Protein AF-A0A966LC09-F1 (afdb_monomer_lite)

Secondary structure (DSSP, 8-state):
-----------B-TT--BSS--SSS-HHHHHHHHHHHHHHH-TT-EEEEEPPPP-TTS-PPPPHHHHHHH----SS-EEEEETTT--EEEE---GGG-

Structure (mmCIF, N/CA/C/O backbone):
data_AF-A0A966LC09-F1
#
_entry.id   AF-A0A966LC09-F1
#
loop_
_atom_site.group_PDB
_atom_site.id
_atom_site.type_symbol
_atom_site.label_atom_id
_atom_site.label_alt_id
_atom_site.label_comp_id
_atom_site.label_asym_id
_atom_site.label_entity_id
_atom_site.label_seq_id
_atom_site.pdbx_PDB_ins_code
_atom_site.Cartn_x
_atom_site.Cartn_y
_atom_site.Cartn_z
_atom_site.occupancy
_atom_site.B_iso_or_equiv
_atom_site.auth_seq_id
_atom_site.auth_comp_id
_atom_site.auth_asym_id
_atom_site.auth_atom_id
_atom_site.pdbx_PDB_model_num
ATOM 1 N N . MET A 1 1 ? -13.941 -37.599 -14.621 1.00 34.47 1 MET A N 1
ATOM 2 C CA . MET A 1 1 ? -14.715 -36.441 -14.129 1.00 34.47 1 MET A CA 1
ATOM 3 C C . MET A 1 1 ? -13.696 -35.368 -13.786 1.00 34.47 1 MET A C 1
ATOM 5 O O . MET A 1 1 ? -13.112 -35.421 -12.716 1.00 34.47 1 MET A O 1
ATOM 9 N N . PHE A 1 2 ? -13.350 -34.524 -14.759 1.00 30.27 2 PHE A N 1
ATOM 10 C CA . PHE A 1 2 ? -12.330 -33.485 -14.598 1.00 30.27 2 PHE A CA 1
ATOM 11 C C . PHE A 1 2 ? -13.006 -32.212 -14.085 1.00 30.27 2 PHE A C 1
ATOM 13 O O . PHE A 1 2 ? -13.967 -31.741 -14.688 1.00 30.27 2 PHE A O 1
ATOM 20 N N . MET A 1 3 ? -12.534 -31.703 -12.948 1.00 32.69 3 MET A N 1
ATOM 21 C CA . MET A 1 3 ? -12.848 -30.358 -12.475 1.00 32.69 3 MET A CA 1
ATOM 22 C C . MET A 1 3 ? -11.842 -29.404 -13.121 1.00 32.69 3 MET A C 1
ATOM 24 O O . MET A 1 3 ? -10.680 -29.371 -12.730 1.00 32.69 3 MET A O 1
ATOM 28 N N . GLU A 1 4 ? -12.294 -28.666 -14.129 1.00 37.19 4 GLU A N 1
ATOM 29 C CA . GLU A 1 4 ? -11.568 -27.545 -14.728 1.00 37.19 4 GLU A CA 1
ATOM 30 C C . GLU A 1 4 ? -11.557 -26.377 -13.731 1.00 37.19 4 GLU A C 1
ATOM 32 O O . GLU A 1 4 ? -12.556 -25.682 -13.538 1.00 37.19 4 GLU A O 1
ATOM 37 N N . GLY A 1 5 ? -10.430 -26.203 -13.042 1.00 34.88 5 GLY A N 1
ATOM 38 C CA . GLY A 1 5 ? -10.109 -24.992 -12.300 1.00 34.88 5 GLY A CA 1
ATOM 39 C C . GLY A 1 5 ? -9.397 -24.021 -13.232 1.00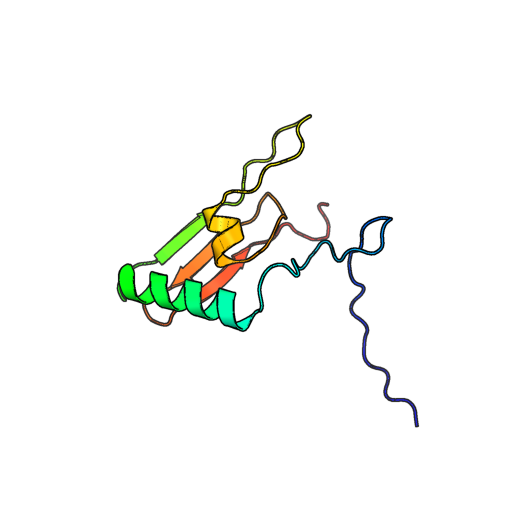 34.88 5 GLY A C 1
ATOM 40 O O . GLY A 1 5 ? -8.317 -24.323 -13.729 1.00 34.88 5 GLY A O 1
ATOM 41 N N . VAL A 1 6 ? -10.004 -22.858 -13.466 1.00 37.91 6 VAL A N 1
ATOM 42 C CA . VAL A 1 6 ? -9.419 -21.753 -14.232 1.00 37.91 6 VAL A CA 1
ATOM 43 C C . VAL A 1 6 ? -8.098 -21.335 -13.581 1.00 37.91 6 VAL A C 1
ATOM 45 O O . VAL A 1 6 ? -8.081 -20.636 -12.569 1.00 37.91 6 VAL A O 1
ATOM 48 N N . MET A 1 7 ? -6.982 -21.764 -14.168 1.00 38.16 7 MET A N 1
ATOM 49 C CA . MET A 1 7 ? -5.652 -21.255 -13.853 1.00 38.16 7 MET A CA 1
ATOM 50 C C . MET A 1 7 ? -5.545 -19.846 -14.434 1.00 38.16 7 MET A C 1
ATOM 52 O O . MET A 1 7 ? -5.187 -19.670 -15.598 1.00 38.16 7 MET A O 1
ATOM 56 N N . ALA A 1 8 ? -5.902 -18.835 -13.638 1.00 42.78 8 ALA A N 1
ATOM 57 C CA . ALA A 1 8 ? -5.554 -17.452 -13.937 1.00 42.78 8 ALA A CA 1
ATOM 58 C C . ALA A 1 8 ? -4.038 -17.403 -14.179 1.00 42.78 8 ALA A C 1
ATOM 60 O O . ALA A 1 8 ? -3.265 -17.677 -13.264 1.00 42.78 8 ALA A O 1
ATOM 61 N N . GLY A 1 9 ? -3.632 -17.162 -15.429 1.00 41.53 9 GLY A N 1
ATOM 62 C CA . GLY A 1 9 ? -2.231 -17.210 -15.836 1.00 41.53 9 GLY A CA 1
ATOM 63 C C . GLY A 1 9 ? -1.391 -16.302 -14.947 1.00 41.53 9 GLY A C 1
ATOM 64 O O . GLY A 1 9 ? -1.637 -15.096 -14.895 1.00 41.53 9 GLY A O 1
ATOM 65 N N . LEU A 1 10 ? -0.437 -16.889 -14.222 1.00 52.62 10 LEU A N 1
ATOM 66 C CA . LEU A 1 10 ? 0.581 -16.122 -13.521 1.00 52.62 10 LEU A CA 1
ATOM 67 C C . LEU A 1 10 ? 1.363 -15.332 -14.575 1.00 52.62 10 LEU A C 1
ATOM 69 O O . LEU A 1 10 ? 1.842 -15.908 -15.552 1.00 52.62 10 LEU A O 1
ATOM 73 N N . ILE A 1 11 ? 1.488 -14.021 -14.384 1.00 58.28 11 ILE A N 1
ATOM 74 C CA . ILE A 1 11 ? 2.466 -13.231 -15.128 1.00 58.28 11 ILE A CA 1
ATOM 75 C C . ILE A 1 11 ? 3.813 -13.601 -14.515 1.00 58.28 11 ILE A C 1
ATOM 77 O O . ILE A 1 11 ? 4.108 -13.196 -13.394 1.00 58.28 11 ILE A O 1
ATOM 81 N N . THR A 1 12 ? 4.585 -14.433 -15.208 1.00 55.88 12 THR A N 1
ATOM 82 C CA . THR A 1 12 ? 5.909 -14.863 -14.755 1.00 55.88 12 THR A CA 1
ATOM 83 C C . THR A 1 12 ? 7.007 -14.249 -15.605 1.00 55.88 12 THR A C 1
ATOM 85 O O . THR A 1 12 ? 6.819 -14.049 -16.806 1.00 55.88 12 THR A O 1
ATOM 88 N N . ASP A 1 13 ? 8.169 -13.989 -15.010 1.00 58.44 13 ASP A N 1
ATOM 89 C CA . ASP A 1 13 ? 9.364 -13.651 -15.783 1.00 58.44 13 ASP A CA 1
ATOM 90 C C . ASP A 1 13 ? 9.926 -14.878 -16.532 1.00 58.44 13 ASP A C 1
ATOM 92 O O . ASP A 1 13 ? 9.390 -15.990 -16.458 1.00 58.44 13 ASP A O 1
ATOM 96 N N . ILE A 1 14 ? 11.044 -14.695 -17.246 1.00 62.84 14 ILE A N 1
ATOM 97 C CA . ILE A 1 14 ? 11.700 -15.780 -17.998 1.00 62.84 14 ILE A CA 1
ATOM 98 C C . ILE A 1 14 ? 12.253 -16.896 -17.095 1.00 62.84 14 ILE A C 1
ATOM 100 O O . ILE A 1 14 ? 12.585 -17.972 -17.588 1.00 62.84 14 ILE A O 1
ATOM 104 N N . SER A 1 15 ? 12.388 -16.632 -15.792 1.00 63.88 15 SER A N 1
ATOM 105 C CA . SER A 1 15 ? 12.845 -17.587 -14.783 1.00 63.88 15 SER A CA 1
ATOM 106 C C . SER A 1 15 ? 11.685 -18.332 -14.105 1.00 63.88 15 SER A C 1
ATOM 108 O O . SER A 1 15 ? 11.916 -19.248 -13.316 1.00 63.88 15 SER A O 1
ATOM 110 N N . GLY A 1 16 ? 10.438 -17.999 -14.459 1.00 64.38 16 GLY A N 1
ATOM 111 C CA . GLY A 1 16 ? 9.229 -18.608 -13.908 1.00 64.38 16 GLY A CA 1
ATOM 112 C C . GLY A 1 16 ? 8.808 -18.025 -12.557 1.00 64.38 16 GLY A C 1
ATOM 113 O O . GLY A 1 16 ? 7.974 -18.623 -11.873 1.00 64.38 16 GLY A O 1
ATOM 114 N N . VAL A 1 17 ? 9.372 -16.882 -12.153 1.00 63.38 17 VAL A N 1
ATOM 115 C CA . VAL A 1 17 ? 8.996 -16.187 -10.917 1.00 63.38 17 VAL A CA 1
ATOM 116 C C . VAL A 1 17 ? 7.709 -15.412 -11.148 1.00 63.38 17 VAL A C 1
ATOM 118 O O . VAL A 1 17 ? 7.591 -14.681 -12.126 1.00 63.38 17 VAL A O 1
ATOM 121 N N . ASP A 1 18 ? 6.751 -15.578 -10.237 1.00 65.31 18 ASP A N 1
ATOM 122 C CA . ASP A 1 18 ? 5.510 -14.805 -10.223 1.00 65.31 18 ASP A CA 1
ATOM 123 C C . ASP A 1 18 ? 5.825 -13.322 -10.005 1.00 65.31 18 ASP A C 1
ATOM 125 O O . ASP A 1 18 ? 6.297 -12.930 -8.939 1.00 65.31 18 ASP A O 1
ATOM 129 N N . LEU A 1 19 ? 5.569 -12.504 -11.023 1.00 62.75 19 LEU A N 1
ATOM 130 C CA . LEU A 1 19 ? 5.825 -11.067 -10.988 1.00 62.75 19 LEU A CA 1
ATOM 131 C C . LEU A 1 19 ? 4.737 -10.293 -10.235 1.00 62.75 19 LEU A C 1
ATOM 133 O O . LEU A 1 19 ? 4.907 -9.105 -9.963 1.00 62.75 19 LEU A O 1
ATOM 137 N N . LEU A 1 20 ? 3.606 -10.929 -9.913 1.00 61.53 20 LEU A N 1
ATOM 138 C CA . LEU A 1 20 ? 2.488 -10.269 -9.240 1.00 61.53 20 LEU A CA 1
ATOM 139 C C . LEU A 1 20 ? 2.524 -10.437 -7.726 1.00 61.53 20 LEU A C 1
ATOM 141 O O . LEU A 1 20 ? 1.948 -9.612 -7.021 1.00 61.53 20 LEU A O 1
ATOM 145 N N . PHE A 1 21 ? 3.168 -11.486 -7.214 1.00 66.75 21 PHE A N 1
ATOM 146 C CA . PHE A 1 21 ? 3.147 -11.802 -5.790 1.00 66.75 21 PHE A CA 1
ATOM 147 C C . PHE A 1 21 ? 4.542 -12.135 -5.270 1.00 66.75 21 PHE A C 1
ATOM 149 O O . PHE A 1 21 ? 5.118 -13.172 -5.601 1.00 66.75 21 PHE A O 1
ATOM 156 N N . SER A 1 22 ? 5.048 -11.290 -4.369 1.00 73.00 22 SER A N 1
ATOM 157 C CA . SER A 1 22 ? 6.242 -11.625 -3.598 1.00 73.00 22 SER A CA 1
ATOM 158 C C . SER A 1 22 ? 5.985 -12.822 -2.678 1.00 73.00 22 SER A C 1
ATOM 160 O O . SER A 1 22 ? 4.923 -12.946 -2.058 1.00 73.00 22 SER A O 1
ATOM 162 N N . ARG A 1 23 ? 6.991 -13.696 -2.567 1.00 81.38 23 ARG A N 1
ATOM 163 C CA . ARG A 1 23 ? 7.017 -14.825 -1.621 1.00 81.38 23 ARG A CA 1
ATOM 164 C C . ARG A 1 23 ? 7.729 -14.487 -0.312 1.00 81.38 23 ARG A C 1
ATOM 166 O O . ARG A 1 23 ? 7.819 -15.350 0.558 1.00 81.38 23 ARG A O 1
ATOM 173 N N . ASP A 1 24 ? 8.194 -13.251 -0.159 1.00 89.06 24 ASP A N 1
ATOM 174 C CA . ASP A 1 24 ? 8.987 -12.824 0.996 1.00 89.06 24 ASP A CA 1
ATOM 175 C C . ASP A 1 24 ? 8.169 -12.792 2.290 1.00 89.06 24 ASP A C 1
ATOM 177 O O . ASP A 1 24 ? 8.725 -12.930 3.379 1.00 89.06 24 ASP A O 1
ATOM 181 N N . PHE A 1 25 ? 6.844 -12.628 2.185 1.00 90.94 25 PHE A N 1
ATOM 182 C CA . PHE A 1 25 ? 5.950 -12.534 3.336 1.00 90.94 25 PHE A CA 1
ATOM 183 C C . PHE A 1 25 ? 4.689 -13.388 3.160 1.00 90.94 25 PHE A C 1
ATOM 185 O O . PHE A 1 25 ? 4.018 -13.310 2.128 1.00 90.94 25 PHE A O 1
ATOM 192 N N . PRO A 1 26 ? 4.263 -14.130 4.195 1.00 92.25 26 PRO A N 1
ATOM 193 C CA . PRO A 1 26 ? 2.940 -14.735 4.219 1.00 92.25 26 PRO A CA 1
ATOM 194 C C . PRO A 1 26 ? 1.832 -13.673 4.166 1.00 92.25 26 PRO A C 1
ATOM 196 O O . PRO A 1 26 ? 1.908 -12.630 4.820 1.00 92.25 26 PRO A O 1
ATOM 199 N N . ALA A 1 27 ? 0.721 -13.977 3.489 1.00 90.62 27 ALA A N 1
ATOM 200 C CA . ALA A 1 27 ? -0.423 -13.063 3.390 1.00 90.62 27 ALA A CA 1
ATOM 201 C C . ALA A 1 27 ? -0.968 -12.613 4.764 1.00 90.62 27 ALA A C 1
ATOM 203 O O . ALA A 1 27 ? -1.368 -11.457 4.938 1.00 90.62 27 ALA A O 1
ATOM 204 N N . GLY A 1 28 ? -0.951 -13.512 5.757 1.00 95.38 28 GLY A N 1
ATOM 205 C CA . GLY A 1 28 ? -1.370 -13.213 7.129 1.00 95.38 28 GLY A CA 1
ATOM 206 C C . GLY A 1 28 ? -0.478 -12.183 7.828 1.00 95.38 28 GLY A C 1
ATOM 207 O O . GLY A 1 28 ? -0.979 -11.353 8.588 1.00 95.38 28 GLY A O 1
ATOM 208 N N . GLU A 1 29 ? 0.821 -12.177 7.527 1.00 96.50 29 GLU A N 1
ATOM 209 C CA . GLU A 1 29 ? 1.761 -11.204 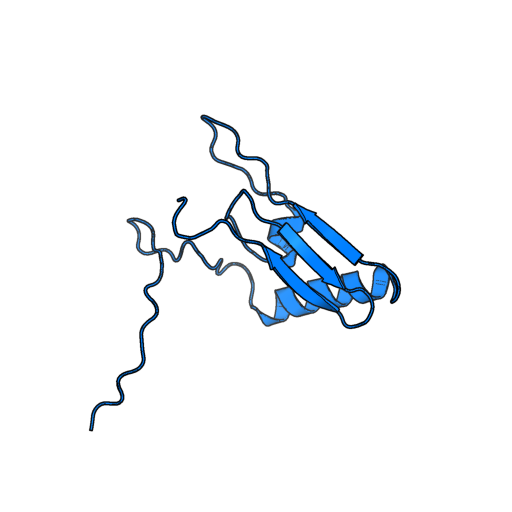8.078 1.00 96.50 29 GLU A CA 1
ATOM 210 C C . GLU A 1 29 ? 1.491 -9.807 7.517 1.00 96.50 29 GLU A C 1
ATOM 212 O O . GLU A 1 29 ? 1.322 -8.853 8.278 1.00 96.50 29 GLU A O 1
ATOM 217 N N . LEU A 1 30 ? 1.344 -9.691 6.194 1.00 95.69 30 LEU A N 1
ATOM 218 C CA . LEU A 1 30 ? 1.003 -8.425 5.545 1.00 95.69 30 LEU A CA 1
ATOM 219 C C . LEU A 1 30 ? -0.338 -7.872 6.063 1.00 95.69 30 LEU A C 1
ATOM 221 O O . LEU A 1 30 ? -0.457 -6.681 6.353 1.00 95.69 30 LEU A O 1
ATOM 225 N N . ALA A 1 31 ? -1.342 -8.735 6.254 1.00 96.38 31 ALA A N 1
ATOM 226 C CA . ALA A 1 31 ? -2.617 -8.343 6.857 1.00 96.38 31 ALA A CA 1
ATOM 227 C C . ALA A 1 31 ? -2.456 -7.837 8.304 1.00 96.38 31 ALA A C 1
ATOM 229 O O . ALA A 1 31 ? -3.076 -6.840 8.680 1.00 96.38 31 ALA A O 1
ATOM 230 N N . SER A 1 32 ? -1.602 -8.484 9.103 1.00 97.94 32 SER A N 1
ATOM 231 C CA . SER A 1 32 ? -1.300 -8.072 10.480 1.00 97.94 32 SER A CA 1
ATOM 232 C C . SER A 1 32 ? -0.612 -6.703 10.541 1.00 97.94 32 SER A C 1
ATOM 234 O O . SER A 1 32 ? -1.022 -5.833 11.318 1.00 97.94 32 SER A O 1
ATOM 236 N N . ARG A 1 33 ? 0.372 -6.458 9.663 1.00 97.56 33 ARG A N 1
ATOM 237 C CA . ARG A 1 33 ? 1.061 -5.160 9.537 1.00 97.56 33 ARG A CA 1
ATOM 238 C C . ARG A 1 33 ? 0.068 -4.034 9.230 1.00 97.56 33 ARG A C 1
ATOM 240 O O . ARG A 1 33 ? 0.046 -3.023 9.933 1.00 97.56 33 ARG A O 1
ATOM 247 N N . ARG A 1 34 ? -0.810 -4.235 8.237 1.00 97.88 34 ARG A N 1
ATOM 248 C CA . ARG A 1 34 ? -1.836 -3.247 7.846 1.00 97.88 34 ARG A CA 1
ATOM 249 C C . ARG A 1 34 ? -2.854 -2.982 8.958 1.00 97.88 34 ARG A C 1
ATOM 251 O O . ARG A 1 34 ? -3.184 -1.828 9.214 1.00 97.88 34 ARG A O 1
ATOM 258 N N . ARG A 1 35 ? -3.295 -4.018 9.680 1.00 98.00 35 ARG A N 1
ATOM 259 C CA . ARG A 1 35 ? -4.191 -3.858 10.841 1.00 98.00 35 ARG A CA 1
ATOM 260 C C . ARG A 1 35 ? -3.530 -3.070 11.973 1.00 98.00 35 ARG A C 1
ATOM 262 O O . ARG A 1 35 ? -4.172 -2.229 12.595 1.00 98.00 35 ARG A O 1
ATOM 269 N N . THR A 1 36 ? -2.244 -3.317 12.215 1.00 98.38 36 THR A N 1
ATOM 270 C CA . THR A 1 36 ? -1.476 -2.623 13.255 1.00 98.38 36 THR A CA 1
ATOM 271 C C . THR A 1 36 ? -1.376 -1.127 12.970 1.00 98.38 36 THR A C 1
ATOM 273 O O . THR A 1 36 ? -1.646 -0.321 13.859 1.00 98.38 36 THR A O 1
ATOM 276 N N . ILE A 1 37 ? -1.025 -0.732 11.740 1.00 98.19 37 ILE A N 1
ATOM 277 C CA . ILE A 1 37 ? -0.937 0.694 11.390 1.00 98.19 37 ILE A CA 1
ATOM 278 C C . ILE A 1 37 ? -2.320 1.358 11.337 1.00 98.19 37 ILE A C 1
ATOM 280 O O . ILE A 1 37 ? -2.446 2.483 11.811 1.00 98.19 37 ILE A O 1
ATOM 284 N N . ALA A 1 38 ? -3.365 0.653 10.878 1.00 98.31 38 ALA A N 1
ATOM 285 C CA . ALA A 1 38 ? -4.745 1.149 10.902 1.00 98.3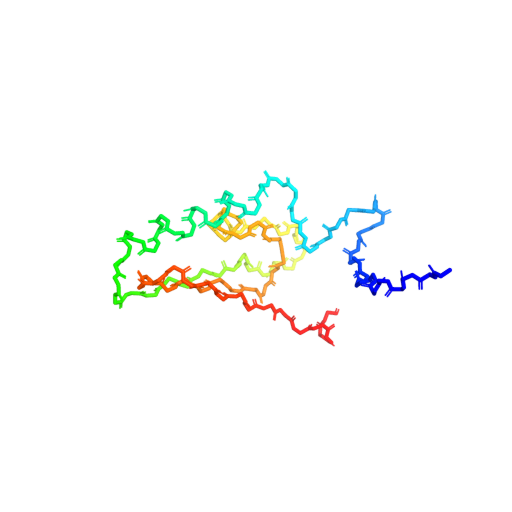1 38 ALA A CA 1
ATOM 286 C C . ALA A 1 38 ? -5.188 1.549 12.322 1.00 98.31 38 ALA A C 1
ATOM 288 O O . ALA A 1 38 ? -5.683 2.653 12.533 1.00 98.31 38 ALA A O 1
ATOM 289 N N . GLY A 1 39 ? -4.907 0.702 13.322 1.00 98.00 39 GLY A N 1
ATOM 290 C CA . GLY A 1 39 ? -5.197 1.018 14.724 1.00 98.00 39 GLY A CA 1
ATOM 291 C C . GLY A 1 39 ? -4.399 2.206 15.276 1.00 98.00 39 GLY A C 1
ATOM 292 O O . GLY A 1 39 ? -4.879 2.901 16.167 1.00 98.00 39 GLY A O 1
ATOM 293 N N . ARG A 1 40 ? -3.198 2.470 14.742 1.00 98.25 40 ARG A N 1
ATOM 294 C CA . ARG A 1 40 ? -2.338 3.588 15.170 1.00 98.25 40 ARG A CA 1
ATOM 295 C C . ARG A 1 40 ? -2.746 4.932 14.570 1.00 98.25 40 ARG A C 1
ATOM 297 O O . ARG A 1 40 ? -2.621 5.938 15.257 1.00 98.25 40 ARG A O 1
ATOM 304 N N . ILE A 1 41 ? -3.209 4.961 13.317 1.00 97.94 41 ILE A N 1
ATOM 305 C CA . ILE A 1 41 ? -3.662 6.207 12.667 1.00 97.94 41 ILE A CA 1
ATOM 306 C C . ILE A 1 41 ? -5.049 6.651 13.157 1.00 97.94 41 ILE A C 1
ATOM 308 O O . ILE A 1 41 ? -5.385 7.828 13.069 1.00 97.94 41 ILE A O 1
ATOM 312 N N . GLY A 1 42 ? -5.831 5.721 13.712 1.00 97.44 42 GLY A N 1
ATOM 313 C CA . GLY A 1 42 ? -7.131 5.987 14.315 1.00 97.44 42 GLY A CA 1
ATOM 314 C C . GLY A 1 42 ? -8.311 5.888 13.336 1.00 97.44 42 GLY A C 1
ATOM 315 O O . GLY A 1 42 ? -8.143 5.953 12.119 1.00 97.44 42 GLY A O 1
ATOM 316 N N . PRO A 1 43 ? -9.544 5.757 13.860 1.00 98.06 43 PRO A N 1
ATOM 317 C CA . PRO A 1 43 ? -10.717 5.342 13.084 1.00 98.06 43 PRO A CA 1
ATOM 318 C C . PRO A 1 43 ? -11.280 6.393 12.115 1.0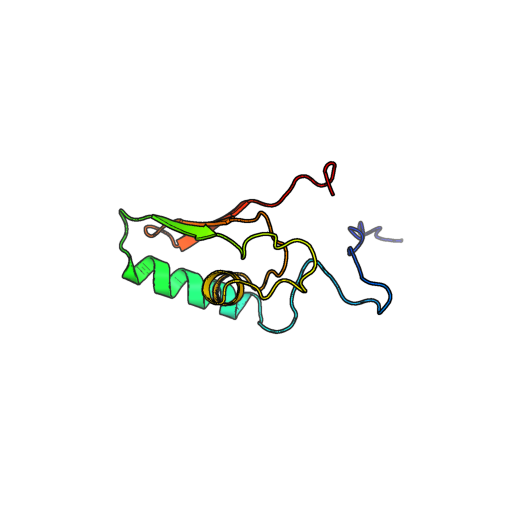0 98.06 43 PRO A C 1
ATOM 320 O O . PRO A 1 43 ? -12.223 6.101 11.386 1.00 98.06 43 PRO A O 1
ATOM 323 N N . GLN A 1 44 ? -10.754 7.619 12.130 1.00 98.12 44 GLN A N 1
ATOM 324 C CA . GLN A 1 44 ? -11.169 8.720 11.249 1.00 98.12 44 GLN A CA 1
ATOM 325 C C . GLN A 1 44 ? -10.093 9.078 10.212 1.00 98.12 44 GLN A C 1
ATOM 327 O O . GLN A 1 44 ? -10.213 10.092 9.529 1.00 98.12 44 GLN A O 1
ATOM 332 N N . ALA A 1 45 ? -9.036 8.269 10.110 1.00 98.38 45 ALA A N 1
ATOM 333 C CA . ALA A 1 45 ? -7.909 8.513 9.225 1.00 98.38 45 ALA A CA 1
ATOM 334 C C . ALA A 1 45 ? -7.838 7.487 8.087 1.00 98.38 45 ALA A C 1
ATOM 336 O O . ALA A 1 45 ? -8.230 6.326 8.226 1.00 98.38 45 ALA A O 1
ATOM 337 N N . HIS A 1 46 ? -7.254 7.923 6.973 1.00 98.31 46 HIS A N 1
ATOM 338 C CA . HIS A 1 46 ? -6.854 7.066 5.867 1.00 98.31 46 HIS A CA 1
ATOM 339 C C . HIS A 1 46 ? -5.358 7.225 5.619 1.00 98.31 46 HIS A C 1
ATOM 341 O O . HIS A 1 46 ? -4.838 8.340 5.642 1.00 98.31 46 HIS A O 1
ATOM 347 N N . LEU A 1 47 ? -4.679 6.114 5.341 1.00 98.31 47 LEU A N 1
ATOM 348 C CA . LEU A 1 47 ? -3.285 6.111 4.911 1.00 98.31 47 LEU A CA 1
ATOM 349 C C . LEU A 1 47 ? -3.221 5.768 3.424 1.00 98.31 47 LEU A C 1
ATOM 351 O O . LEU A 1 47 ? -3.700 4.709 3.024 1.00 98.31 47 LEU A O 1
ATOM 355 N N . LEU A 1 48 ? -2.622 6.651 2.626 1.00 98.38 48 LEU A N 1
ATOM 356 C CA . LEU A 1 48 ? -2.331 6.425 1.212 1.00 98.38 48 LEU A CA 1
ATOM 357 C C . LEU A 1 48 ? -0.815 6.324 1.031 1.00 98.38 48 LEU A C 1
ATOM 359 O O . LEU A 1 48 ? -0.094 7.258 1.370 1.00 98.38 48 LEU A O 1
ATOM 363 N N . ILE A 1 49 ? -0.346 5.199 0.498 1.00 97.94 49 ILE A N 1
ATOM 364 C CA . ILE A 1 49 ? 1.071 4.935 0.233 1.00 97.94 49 ILE A CA 1
ATOM 365 C C . ILE A 1 49 ? 1.241 4.748 -1.272 1.00 97.94 49 ILE A C 1
ATOM 367 O O . ILE A 1 49 ? 0.547 3.923 -1.869 1.00 97.94 49 ILE A O 1
ATOM 371 N N . ALA A 1 50 ? 2.135 5.519 -1.881 1.00 96.62 50 ALA A N 1
ATOM 372 C CA . ALA A 1 50 ? 2.500 5.367 -3.285 1.00 96.62 50 ALA A CA 1
ATOM 373 C C . ALA A 1 50 ? 3.621 4.331 -3.435 1.00 96.62 50 ALA A C 1
ATOM 375 O O . ALA A 1 50 ? 4.471 4.214 -2.554 1.00 96.62 50 ALA A O 1
ATOM 376 N N . SER A 1 51 ? 3.636 3.610 -4.555 1.00 94.25 51 SER A N 1
ATOM 377 C CA . SER A 1 51 ? 4.823 2.870 -4.980 1.00 94.25 51 SER A CA 1
ATOM 378 C C . SER A 1 51 ? 5.988 3.828 -5.255 1.00 94.25 51 SER A C 1
ATOM 380 O O . SER A 1 51 ? 5.805 5.043 -5.383 1.00 94.25 51 SER A O 1
ATOM 382 N N . ALA A 1 52 ? 7.177 3.270 -5.455 1.00 91.44 52 ALA A N 1
ATOM 383 C CA . ALA A 1 52 ? 8.300 3.989 -6.024 1.00 91.44 52 ALA A CA 1
ATOM 384 C C . ALA A 1 52 ? 7.906 4.652 -7.357 1.00 91.44 52 ALA A C 1
ATOM 386 O O . ALA A 1 52 ? 7.074 4.110 -8.107 1.00 91.44 52 ALA A O 1
ATOM 387 N N . PRO A 1 53 ? 8.481 5.830 -7.655 1.00 85.81 53 PRO A N 1
ATOM 388 C CA . PRO A 1 53 ? 8.293 6.470 -8.942 1.00 85.81 53 PRO A CA 1
ATOM 389 C C . PRO A 1 53 ? 8.937 5.625 -10.053 1.00 85.81 53 PRO A C 1
ATOM 391 O O . PRO A 1 53 ? 9.972 4.995 -9.828 1.00 85.81 53 PRO A O 1
ATOM 394 N N . PRO A 1 54 ? 8.377 5.636 -11.271 1.00 77.38 54 PRO A N 1
ATOM 395 C CA . PRO A 1 54 ? 9.081 5.116 -12.436 1.00 77.38 54 PRO A CA 1
ATOM 396 C C . PRO A 1 54 ? 10.309 5.998 -12.717 1.00 77.38 54 PRO A C 1
ATOM 398 O O . PRO A 1 54 ? 10.172 7.196 -12.973 1.00 77.38 54 PRO A O 1
ATOM 401 N N . VAL A 1 55 ? 11.512 5.428 -12.682 1.00 77.75 55 VAL A N 1
ATOM 402 C CA . VAL A 1 55 ? 12.743 6.138 -13.060 1.00 77.75 55 VAL A CA 1
ATOM 403 C C . VAL A 1 55 ? 13.258 5.538 -14.370 1.00 77.75 55 VAL A C 1
ATOM 405 O O . VAL A 1 55 ? 13.639 4.368 -14.386 1.00 77.75 55 VAL A O 1
ATOM 408 N N . PRO A 1 56 ? 13.245 6.287 -15.491 1.00 73.75 56 PRO A N 1
ATOM 409 C CA . PRO A 1 56 ? 13.759 5.782 -16.758 1.00 73.75 56 PRO A CA 1
ATOM 410 C C . PRO A 1 56 ? 15.249 5.433 -16.661 1.00 73.75 56 PRO A C 1
ATOM 412 O O . PRO A 1 56 ? 16.052 6.273 -16.270 1.00 73.75 56 PRO A O 1
ATOM 415 N N . GLY A 1 57 ? 15.618 4.221 -17.079 1.00 71.25 57 GLY A N 1
ATOM 416 C CA . GLY A 1 57 ? 17.018 3.787 -17.163 1.00 71.25 57 GLY A CA 1
ATOM 417 C C . GLY A 1 57 ? 17.607 3.185 -15.884 1.00 71.25 57 GLY A C 1
ATOM 418 O O . GLY A 1 57 ? 18.733 2.703 -15.942 1.00 71.25 57 GLY A O 1
ATOM 419 N N . ASP A 1 58 ? 16.849 3.144 -14.785 1.00 69.75 58 ASP A N 1
ATOM 420 C CA . ASP A 1 58 ? 17.249 2.498 -13.531 1.00 69.75 58 ASP A CA 1
ATOM 421 C C . ASP A 1 58 ? 16.411 1.246 -13.244 1.00 69.75 58 ASP A C 1
ATOM 423 O O . ASP A 1 58 ? 15.263 1.122 -13.676 1.00 69.75 58 ASP A O 1
ATOM 427 N N . VAL A 1 59 ? 16.981 0.316 -12.470 1.00 68.12 59 VAL A N 1
ATOM 428 C CA . VAL A 1 59 ? 16.210 -0.763 -11.836 1.00 68.12 59 VAL A CA 1
ATOM 429 C C . VAL A 1 59 ? 15.442 -0.134 -10.668 1.00 68.12 59 VAL A C 1
ATOM 431 O O . VAL A 1 59 ? 16.085 0.352 -9.734 1.00 68.12 59 VAL A O 1
ATOM 434 N N . PRO A 1 60 ? 14.097 -0.090 -10.693 1.00 67.00 60 PRO A N 1
ATOM 435 C CA . PRO A 1 60 ? 13.344 0.594 -9.653 1.00 67.00 60 PRO A CA 1
ATOM 436 C C . PRO A 1 60 ? 13.541 -0.109 -8.307 1.00 67.00 60 PRO A C 1
ATOM 438 O O . PRO A 1 60 ? 13.177 -1.269 -8.135 1.00 67.00 60 PRO A O 1
ATOM 441 N N . VAL A 1 61 ? 14.099 0.613 -7.334 1.00 80.69 61 VAL A N 1
ATOM 442 C CA . VAL A 1 61 ? 14.055 0.204 -5.926 1.00 80.69 61 VAL A CA 1
ATOM 443 C C . VAL A 1 61 ? 12.700 0.625 -5.376 1.00 80.69 61 VAL A C 1
ATOM 445 O O . VAL A 1 61 ? 12.358 1.808 -5.397 1.00 80.69 61 VAL A O 1
ATOM 448 N N . GLN A 1 62 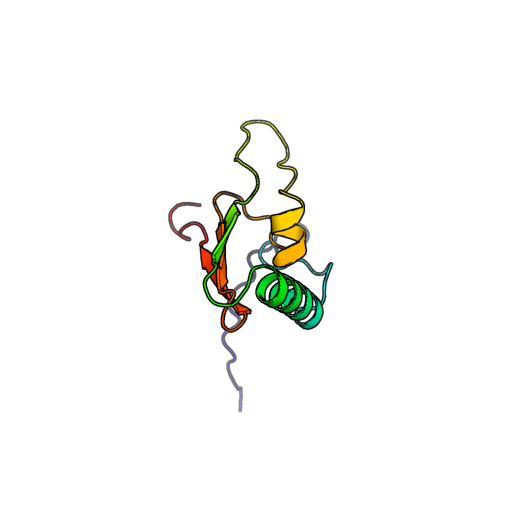? 11.920 -0.348 -4.915 1.00 89.00 62 GLN A N 1
ATOM 449 C CA . GLN A 1 62 ? 10.569 -0.105 -4.420 1.00 89.00 62 GLN A CA 1
ATOM 450 C C . GLN A 1 62 ? 10.566 0.764 -3.147 1.00 89.00 62 GLN A C 1
ATOM 452 O O . GLN A 1 62 ? 11.491 0.701 -2.334 1.00 89.00 62 GLN A O 1
ATOM 457 N N . ASP A 1 63 ? 9.497 1.544 -2.938 1.00 93.94 63 ASP A N 1
ATOM 458 C CA . ASP A 1 63 ? 9.284 2.249 -1.672 1.00 93.94 63 ASP A CA 1
ATOM 459 C C . ASP A 1 63 ? 9.159 1.231 -0.531 1.00 93.94 63 ASP A C 1
ATOM 461 O O . ASP A 1 63 ? 8.330 0.314 -0.567 1.00 93.94 63 ASP A O 1
ATOM 465 N N . ALA A 1 64 ? 9.989 1.394 0.498 1.00 94.25 64 ALA A N 1
ATOM 466 C CA . ALA A 1 64 ? 10.090 0.421 1.577 1.00 94.25 64 ALA A CA 1
ATOM 467 C C . ALA A 1 64 ? 8.771 0.266 2.344 1.00 94.25 64 ALA A C 1
ATOM 469 O O . ALA A 1 64 ? 8.436 -0.846 2.745 1.00 94.25 64 ALA A O 1
ATOM 470 N N . ASN A 1 65 ? 7.996 1.342 2.528 1.00 96.75 65 ASN A N 1
ATOM 471 C CA . ASN A 1 65 ? 6.709 1.255 3.217 1.00 96.75 65 ASN A CA 1
ATOM 472 C C . ASN A 1 65 ? 5.674 0.554 2.340 1.00 96.75 65 ASN A C 1
ATOM 474 O O . ASN A 1 65 ? 4.948 -0.317 2.825 1.00 96.75 65 ASN A O 1
ATOM 478 N N . PHE A 1 66 ? 5.621 0.891 1.052 1.00 96.00 66 PHE A N 1
ATOM 479 C CA . PHE A 1 66 ? 4.748 0.225 0.095 1.00 96.00 66 PHE A CA 1
ATOM 480 C C . PHE A 1 66 ? 5.018 -1.283 0.079 1.00 96.00 66 PHE A C 1
ATOM 482 O O . PHE A 1 66 ? 4.109 -2.076 0.347 1.00 96.00 66 PHE A O 1
ATOM 489 N N . TYR A 1 67 ? 6.279 -1.683 -0.111 1.00 94.19 67 TYR A N 1
ATOM 490 C CA . TYR A 1 67 ? 6.674 -3.089 -0.102 1.00 94.19 67 TYR A CA 1
ATOM 491 C C . TYR A 1 67 ? 6.399 -3.759 1.249 1.00 94.19 67 TYR A C 1
ATOM 493 O O . TYR A 1 67 ? 5.819 -4.840 1.308 1.00 94.19 67 TYR A O 1
ATOM 501 N N . TYR A 1 68 ? 6.716 -3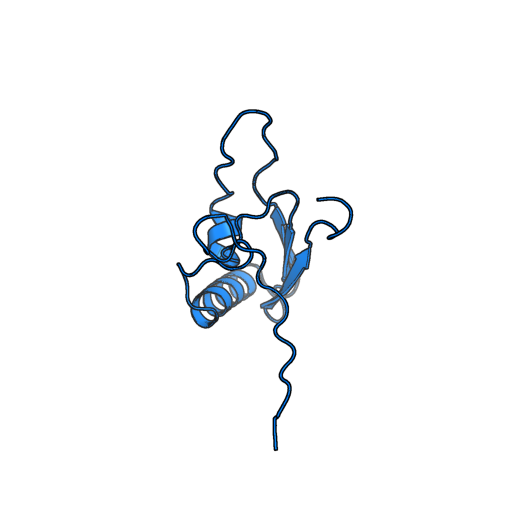.097 2.361 1.00 95.94 68 TYR A N 1
ATOM 502 C CA . TYR A 1 68 ? 6.484 -3.637 3.699 1.00 95.94 68 TYR A CA 1
ATOM 503 C C . TYR A 1 68 ? 5.003 -3.936 3.981 1.00 95.94 68 TYR A C 1
ATOM 505 O O . TYR A 1 68 ? 4.689 -4.932 4.643 1.00 95.94 68 TYR A O 1
ATOM 513 N N . PHE A 1 69 ? 4.081 -3.103 3.489 1.00 96.62 69 PHE A N 1
ATOM 514 C CA . PHE A 1 69 ? 2.650 -3.265 3.755 1.00 96.62 69 PHE A CA 1
ATOM 515 C C . PHE A 1 69 ? 1.900 -4.119 2.723 1.00 96.62 69 PHE A C 1
ATOM 517 O O . PHE A 1 69 ? 0.841 -4.658 3.074 1.00 96.62 69 PHE A O 1
ATOM 524 N N . CYS A 1 70 ? 2.395 -4.271 1.489 1.00 94.00 70 CYS A N 1
ATOM 525 C CA . CYS A 1 70 ? 1.706 -5.065 0.458 1.00 94.00 70 CYS A CA 1
ATOM 526 C C . CYS A 1 70 ? 2.556 -6.083 -0.315 1.00 94.00 70 CYS A C 1
ATOM 528 O O . CYS A 1 70 ? 1.963 -6.963 -0.930 1.00 94.00 70 CYS A O 1
ATOM 530 N N . GLY A 1 71 ? 3.886 -6.022 -0.248 1.00 92.00 71 GLY A N 1
ATOM 531 C CA . GLY A 1 71 ? 4.789 -6.974 -0.903 1.00 92.00 71 GLY A CA 1
ATOM 532 C C . GLY A 1 71 ? 4.817 -6.878 -2.430 1.00 92.00 71 GLY A C 1
ATOM 533 O O . GLY A 1 71 ? 5.153 -7.858 -3.083 1.00 92.00 71 GLY A O 1
ATOM 534 N N . LEU A 1 72 ? 4.412 -5.746 -3.011 1.00 89.56 72 LEU A N 1
ATOM 535 C CA . LEU A 1 72 ? 4.348 -5.573 -4.463 1.00 89.56 72 LEU A CA 1
ATOM 536 C C . LEU A 1 72 ? 5.511 -4.750 -4.997 1.00 89.56 72 LEU A C 1
ATOM 538 O O . LEU A 1 72 ? 5.846 -3.701 -4.448 1.00 89.56 72 LEU A O 1
ATOM 542 N N . GLU A 1 73 ? 6.054 -5.184 -6.129 1.00 87.00 73 GLU A N 1
ATOM 543 C CA . GLU A 1 73 ? 7.108 -4.474 -6.863 1.00 87.00 73 GLU A CA 1
ATOM 544 C C . GLU A 1 73 ? 6.566 -3.637 -8.031 1.00 87.00 73 GLU A C 1
ATOM 546 O O . GLU A 1 73 ? 7.270 -2.798 -8.586 1.00 87.00 73 GLU A O 1
ATOM 551 N N . THR A 1 74 ? 5.285 -3.795 -8.373 1.00 86.38 74 THR A N 1
ATOM 552 C CA . THR A 1 74 ? 4.640 -3.020 -9.437 1.00 86.38 74 THR A CA 1
ATOM 553 C C . THR A 1 74 ? 4.647 -1.522 -9.109 1.00 86.38 74 THR A C 1
ATOM 555 O O . THR A 1 74 ? 4.095 -1.084 -8.097 1.00 86.38 74 THR A O 1
ATOM 558 N N . VAL A 1 75 ? 5.263 -0.725 -9.986 1.00 87.44 75 VAL A N 1
ATOM 559 C CA . VAL A 1 75 ? 5.234 0.748 -9.945 1.00 87.44 75 VAL A CA 1
ATOM 560 C C . VAL A 1 75 ? 3.880 1.292 -10.427 1.00 87.44 75 VAL A C 1
ATOM 562 O O . VAL A 1 75 ? 2.991 0.523 -10.796 1.00 87.44 75 VAL A O 1
ATOM 565 N N . HIS A 1 76 ? 3.683 2.617 -10.403 1.00 89.88 76 HIS A N 1
ATOM 566 C CA . HIS A 1 76 ? 2.402 3.265 -10.746 1.00 89.88 76 HIS A CA 1
ATOM 567 C C . HIS A 1 76 ? 1.207 2.745 -9.931 1.00 89.88 76 HIS A C 1
ATOM 569 O O . HIS A 1 76 ? 0.075 2.693 -10.414 1.00 89.88 76 HIS A O 1
ATOM 575 N N . SER A 1 77 ? 1.472 2.344 -8.690 1.00 92.44 77 SER A N 1
ATOM 576 C CA . SER A 1 77 ? 0.500 1.685 -7.828 1.00 92.44 77 SER A CA 1
ATOM 577 C C . SER A 1 77 ? 0.320 2.449 -6.521 1.00 92.44 77 SER A C 1
ATOM 579 O O . SER A 1 77 ? 1.212 3.169 -6.068 1.00 92.44 77 SER A O 1
ATOM 581 N N . TYR A 1 78 ? -0.843 2.280 -5.892 1.00 96.81 78 TYR A N 1
ATOM 582 C CA . TYR A 1 78 ? -1.149 2.896 -4.600 1.00 96.81 78 TYR A CA 1
ATOM 583 C C . TYR A 1 78 ? -1.819 1.903 -3.654 1.00 96.81 78 TYR A C 1
ATOM 585 O O . TYR A 1 78 ? -2.665 1.107 -4.062 1.00 96.81 78 TYR A O 1
ATOM 593 N N . LEU A 1 79 ? -1.488 1.997 -2.368 1.00 97.81 79 LEU A N 1
ATOM 594 C CA . LEU A 1 79 ? -2.125 1.258 -1.284 1.00 97.81 79 LEU A CA 1
ATOM 595 C C . LEU A 1 79 ? -2.887 2.233 -0.385 1.00 97.81 79 LEU A C 1
ATOM 597 O O . LEU A 1 79 ? -2.296 3.131 0.208 1.00 97.81 79 LEU A O 1
ATOM 601 N N . LEU A 1 80 ? -4.195 2.027 -0.252 1.00 98.69 80 LEU A N 1
ATOM 602 C CA . LEU A 1 80 ? -5.061 2.758 0.669 1.00 98.69 80 LEU A CA 1
ATOM 603 C C . LEU A 1 80 ? -5.450 1.858 1.844 1.00 98.69 80 LEU A C 1
ATOM 605 O O . LEU A 1 80 ? -5.913 0.737 1.629 1.00 98.69 80 LEU A O 1
ATOM 609 N N . ILE A 1 81 ? -5.316 2.363 3.070 1.00 98.62 81 ILE A N 1
ATOM 610 C CA . ILE A 1 81 ? -5.700 1.681 4.314 1.00 98.62 81 ILE A CA 1
ATOM 611 C C . ILE A 1 81 ? -6.694 2.555 5.083 1.00 98.62 81 ILE A C 1
ATOM 613 O O . ILE A 1 81 ? -6.421 3.724 5.356 1.00 98.62 81 ILE A O 1
ATOM 617 N N . ASP A 1 82 ? -7.844 1.984 5.432 1.00 98.44 82 ASP A N 1
ATOM 618 C CA . ASP A 1 82 ? -8.850 2.601 6.296 1.00 98.44 82 ASP A CA 1
ATOM 619 C C . ASP A 1 82 ? -8.510 2.363 7.775 1.00 98.44 82 ASP A C 1
ATOM 621 O O . ASP A 1 82 ? -8.349 1.219 8.205 1.00 98.44 82 ASP A O 1
ATOM 625 N N . GLY A 1 83 ? -8.382 3.434 8.561 1.00 98.31 83 GLY A N 1
ATOM 626 C CA . GLY A 1 83 ? -8.084 3.346 9.989 1.00 98.31 83 GLY A CA 1
ATOM 627 C C . GLY A 1 83 ? -9.235 2.795 10.837 1.00 98.31 83 GLY A C 1
ATOM 628 O O . GLY A 1 83 ? -9.004 2.350 11.960 1.00 98.31 83 GLY A O 1
ATOM 629 N N . LYS A 1 84 ? -10.474 2.789 10.323 1.00 97.69 84 LYS A N 1
ATOM 630 C CA . LYS A 1 84 ? -11.662 2.324 11.054 1.00 97.69 84 LYS A CA 1
ATOM 631 C C . LYS A 1 84 ? -11.698 0.810 11.217 1.00 97.69 84 LYS A C 1
ATOM 633 O O . LYS A 1 84 ? -11.965 0.314 12.308 1.00 97.69 84 LYS A O 1
ATOM 638 N N . ASP A 1 85 ? -11.494 0.083 10.126 1.00 96.06 85 ASP A N 1
ATOM 639 C CA . ASP A 1 85 ? -11.663 -1.372 10.057 1.00 96.06 85 ASP A CA 1
ATOM 640 C C . ASP A 1 85 ? -10.429 -2.094 9.488 1.00 96.06 85 ASP A C 1
ATOM 642 O O . ASP A 1 85 ? -10.403 -3.324 9.406 1.00 96.06 85 ASP A O 1
ATOM 646 N N . GLY A 1 86 ? -9.383 -1.350 9.114 1.00 95.94 86 GLY A N 1
ATOM 647 C CA . GLY A 1 86 ? -8.194 -1.897 8.469 1.00 95.94 86 GLY A CA 1
ATOM 648 C C . GLY A 1 86 ? -8.450 -2.372 7.041 1.00 95.94 86 GLY A C 1
ATOM 649 O O . GLY A 1 86 ? -7.630 -3.119 6.501 1.00 95.94 86 GLY A O 1
ATOM 650 N N . ARG A 1 87 ? -9.575 -1.989 6.417 1.00 97.94 87 ARG A N 1
ATOM 651 C CA . ARG A 1 87 ? -9.884 -2.356 5.036 1.00 97.94 87 ARG A CA 1
ATOM 652 C C . ARG A 1 87 ? -8.881 -1.710 4.097 1.00 97.94 87 ARG A C 1
ATOM 654 O O . ARG A 1 87 ? -8.621 -0.510 4.154 1.00 97.94 87 ARG A O 1
ATOM 661 N N . THR A 1 88 ? -8.340 -2.520 3.194 1.00 97.94 88 THR A N 1
ATOM 662 C CA . THR A 1 88 ? -7.265 -2.100 2.295 1.00 97.94 88 THR A CA 1
ATOM 663 C C . THR A 1 88 ? -7.704 -2.178 0.844 1.00 97.94 88 THR A C 1
ATOM 665 O O . THR A 1 88 ? -8.388 -3.127 0.458 1.00 97.94 88 THR A O 1
ATOM 668 N N . ARG A 1 89 ? -7.315 -1.191 0.037 1.00 97.94 89 ARG A N 1
ATOM 669 C CA . ARG A 1 89 ? -7.534 -1.167 -1.415 1.00 97.94 89 ARG A CA 1
ATOM 670 C C . ARG A 1 89 ? -6.212 -0.927 -2.111 1.00 97.94 89 ARG A C 1
ATOM 672 O O . ARG A 1 89 ? -5.427 -0.093 -1.672 1.00 97.94 89 ARG A O 1
ATOM 679 N N . LEU A 1 90 ? -6.001 -1.662 -3.188 1.00 95.12 90 LEU A N 1
ATOM 680 C CA . LEU A 1 90 ? -4.825 -1.553 -4.023 1.00 95.12 90 LEU A CA 1
ATOM 681 C C . LEU A 1 90 ? -5.257 -1.023 -5.389 1.00 95.12 90 LEU A C 1
ATOM 683 O O . LEU A 1 90 ? -6.183 -1.562 -5.994 1.00 95.12 90 LEU A O 1
ATOM 687 N N . PHE A 1 91 ? -4.602 0.033 -5.844 1.00 95.12 91 PHE A N 1
ATOM 688 C CA . PHE A 1 91 ? -4.775 0.593 -7.174 1.00 95.12 91 PHE A CA 1
ATOM 689 C C . PHE A 1 91 ? -3.581 0.155 -8.009 1.00 95.12 91 PHE A C 1
ATOM 691 O O . PHE A 1 91 ? -2.444 0.432 -7.630 1.00 95.12 91 PHE A O 1
ATOM 698 N N . LEU A 1 92 ? -3.858 -0.555 -9.098 1.00 91.12 92 LEU A N 1
ATOM 699 C CA . LEU A 1 92 ? -2.866 -1.095 -10.021 1.00 91.12 92 LEU A CA 1
ATOM 700 C C . LEU A 1 92 ? -3.030 -0.444 -11.399 1.00 91.12 92 LEU A C 1
ATOM 702 O O . LEU A 1 92 ? -4.148 -0.035 -11.738 1.00 91.12 92 LEU A O 1
ATOM 706 N N . PRO A 1 93 ? -1.963 -0.395 -12.212 1.00 88.06 93 PRO A N 1
ATOM 707 C CA . PRO A 1 93 ? -2.062 -0.061 -13.626 1.00 88.06 93 PRO A CA 1
ATOM 708 C C . PRO A 1 93 ? -3.081 -0.950 -14.345 1.00 88.06 93 PRO A C 1
ATOM 710 O O . PRO A 1 93 ? -3.255 -2.123 -14.001 1.00 88.06 93 PRO A O 1
ATOM 713 N N . SER A 1 94 ? -3.746 -0.397 -15.363 1.00 84.88 94 SER A N 1
ATOM 714 C CA . SER A 1 94 ? -4.583 -1.214 -16.243 1.00 84.88 94 SER A CA 1
ATOM 715 C C . SER A 1 94 ? -3.724 -2.266 -16.941 1.00 84.88 94 SER A C 1
ATOM 717 O O . SER A 1 94 ? -2.598 -1.977 -17.350 1.00 84.88 94 SER A O 1
ATOM 719 N N . ARG A 1 95 ? -4.290 -3.463 -17.130 1.00 76.19 95 ARG A N 1
ATOM 720 C CA . ARG A 1 95 ? -3.656 -4.547 -17.896 1.00 76.19 95 ARG A CA 1
ATOM 721 C C . ARG A 1 95 ? -3.378 -4.149 -19.347 1.00 76.19 95 ARG A C 1
ATOM 723 O O . ARG A 1 95 ? -2.449 -4.677 -19.935 1.00 76.19 95 ARG A O 1
ATOM 730 N N . ASP A 1 96 ? -4.158 -3.213 -19.885 1.00 75.81 96 ASP A N 1
ATOM 731 C CA . ASP A 1 96 ? -4.118 -2.831 -21.304 1.00 75.81 96 ASP A CA 1
ATOM 732 C C . ASP A 1 96 ? -3.099 -1.720 -21.619 1.00 75.81 96 ASP A C 1
ATOM 734 O O . ASP A 1 96 ? -2.928 -1.338 -22.772 1.00 75.81 96 ASP A O 1
ATOM 738 N N . THR A 1 97 ? -2.460 -1.158 -20.591 1.00 52.28 97 THR A N 1
ATOM 739 C CA . THR A 1 97 ? -1.447 -0.090 -20.711 1.00 52.28 97 THR A CA 1
ATOM 740 C C . THR A 1 97 ? -0.063 -0.514 -20.214 1.00 52.28 97 THR A C 1
ATOM 742 O O . THR A 1 97 ? 0.806 0.345 -20.068 1.00 52.28 97 THR A O 1
ATOM 745 N N . MET A 1 98 ? 0.132 -1.807 -19.930 1.00 46.91 98 MET A N 1
ATOM 746 C CA . MET A 1 98 ? 1.468 -2.410 -19.830 1.00 46.91 98 MET A CA 1
ATOM 747 C C . MET A 1 98 ? 1.944 -2.814 -21.223 1.00 46.91 98 MET A C 1
ATOM 749 O O . MET A 1 98 ? 3.146 -2.614 -21.492 1.00 46.91 98 MET A O 1
#

pLDDT: mean 82.03, std 19.83, range [30.27, 98.69]

Radius of gyration: 15.86 Å; chains: 1; bounding box: 32×45×36 Å

Foldseek 3Di:
DDDDDPPPDFPADPVRDRQFADPPDDPVQLLVVLLVVLQVQAQVDKDKDAWFADDPPDDTDTDPVVCSNGVHPAHPKMWMAHSNRRDIDIGHDDPVVD

Sequence (98 aa):
MFMEGVMAGLITDISGVDLLFSRDFPAGELASRRRTIAGRIGPQAHLLIASAPPVPGDVPVQDANFYYFCGLETVHSYLLIDGKDGRTRLFLPSRDTM